Protein AF-A0A2P8AQI0-F1 (afdb_monomer)

Sequence (86 aa):
MRRGEQPP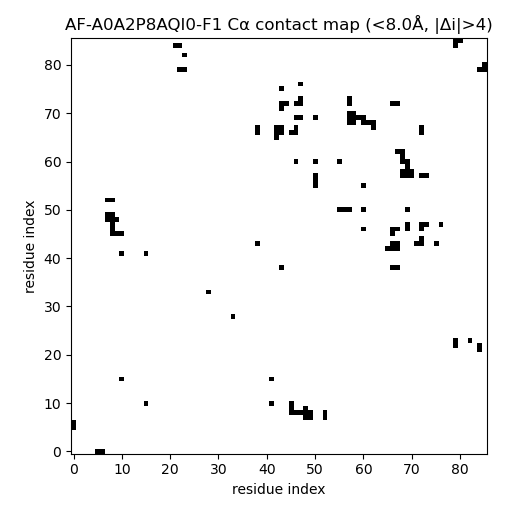WVVSDELWAEIESLLPPRAPRRHRFPGRKPLDDRKVLWGILFVLYTGIPWEYLPQELGFGSGMTCWRRLRGWNDAGVW

Nearest PDB structures (foldseek):
  1ais-assembly1_B  TM=4.813E-01  e=5.750E+00  Pyrococcus woesei

Mean predicted aligned error: 3.95 Å

Structure (mmCIF, N/CA/C/O backbone):
data_AF-A0A2P8AQI0-F1
#
_entry.id   AF-A0A2P8AQI0-F1
#
loop_
_atom_site.group_PDB
_atom_site.id
_atom_site.type_symbol
_atom_site.label_atom_id
_atom_site.label_alt_id
_atom_site.label_comp_id
_atom_site.label_asym_id
_atom_site.label_entity_id
_atom_site.label_seq_id
_atom_site.pdbx_PDB_ins_code
_atom_site.Cartn_x
_atom_site.Cartn_y
_atom_site.Cartn_z
_atom_site.occupancy
_atom_site.B_iso_or_equiv
_atom_site.auth_seq_id
_atom_site.auth_comp_id
_atom_site.auth_asym_id
_atom_site.auth_atom_id
_atom_site.pdbx_PDB_model_num
ATOM 1 N N . MET A 1 1 ? -13.293 10.104 12.385 1.00 64.50 1 MET A N 1
ATOM 2 C CA . MET A 1 1 ? -13.118 8.827 13.108 1.00 64.50 1 MET A CA 1
ATOM 3 C C . MET A 1 1 ? -13.511 9.042 14.546 1.00 64.50 1 MET A C 1
ATOM 5 O O . MET A 1 1 ? -13.098 10.045 15.126 1.00 64.50 1 MET A O 1
ATOM 9 N N . ARG A 1 2 ? -14.348 8.165 15.100 1.00 67.88 2 ARG A N 1
ATOM 10 C CA . ARG A 1 2 ? -14.649 8.204 16.531 1.00 67.88 2 ARG A CA 1
ATOM 11 C C . ARG A 1 2 ? -13.432 7.700 17.305 1.00 67.88 2 ARG A C 1
ATOM 13 O 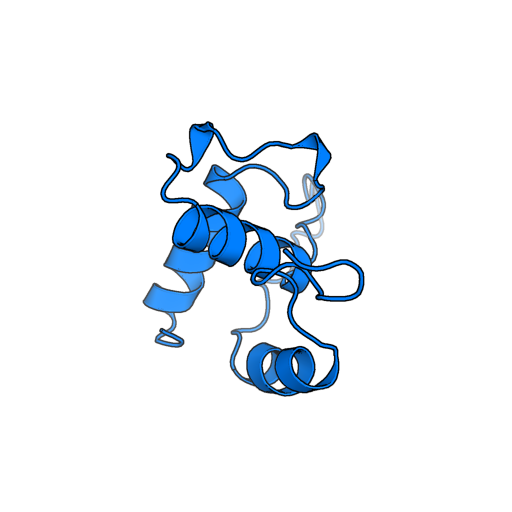O . ARG A 1 2 ? -12.602 6.959 16.786 1.00 67.88 2 ARG A O 1
ATOM 20 N N . ARG A 1 3 ? -13.302 8.130 18.556 1.00 46.09 3 ARG A N 1
ATOM 21 C CA . ARG A 1 3 ? -12.233 7.678 19.45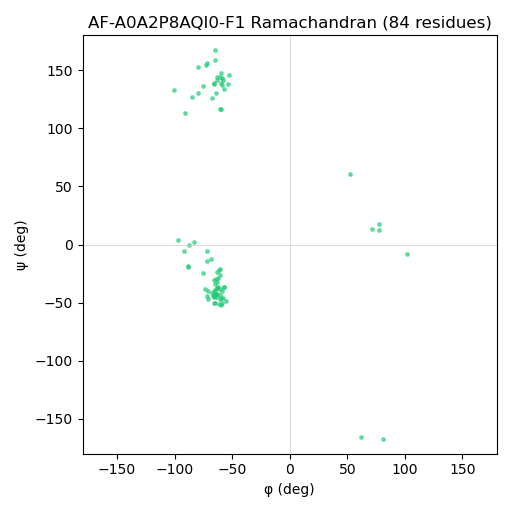4 1.00 46.09 3 ARG A CA 1
ATOM 22 C C . ARG A 1 3 ? -12.362 6.159 19.631 1.00 46.09 3 ARG A C 1
ATOM 24 O O . ARG A 1 3 ? -13.385 5.713 20.136 1.00 46.09 3 ARG A O 1
ATOM 31 N N . GLY A 1 4 ? -11.359 5.399 19.193 1.00 67.50 4 GLY A N 1
ATOM 32 C CA . GLY A 1 4 ? -11.359 3.931 19.235 1.00 67.50 4 GLY A CA 1
ATOM 33 C C . GLY A 1 4 ? -11.660 3.235 17.902 1.00 67.50 4 GLY A C 1
ATOM 34 O O . GLY A 1 4 ? -11.479 2.027 17.820 1.00 67.50 4 GLY A O 1
ATOM 35 N N . GLU A 1 5 ? -12.054 3.963 16.851 1.00 77.88 5 GLU A N 1
ATOM 36 C CA . GLU A 1 5 ? -12.146 3.394 15.501 1.00 77.88 5 GLU A CA 1
ATOM 37 C C . GLU A 1 5 ? -10.781 3.444 14.814 1.00 77.88 5 GLU A C 1
ATOM 39 O O . GLU A 1 5 ? -10.137 4.495 14.731 1.00 77.88 5 GLU A O 1
ATOM 44 N N . GLN A 1 6 ? -10.350 2.290 14.316 1.00 82.31 6 GLN A N 1
ATOM 45 C CA . GLN A 1 6 ? -9.157 2.168 13.497 1.00 82.31 6 GLN A CA 1
ATOM 46 C C . GLN A 1 6 ? -9.338 2.956 12.186 1.00 82.31 6 GLN A C 1
ATOM 48 O O . GLN A 1 6 ? -10.449 3.002 11.647 1.00 82.31 6 GLN A O 1
ATOM 53 N N . PRO A 1 7 ? -8.280 3.589 11.645 1.00 91.38 7 PRO A N 1
ATOM 54 C CA . PRO A 1 7 ? -8.385 4.240 10.350 1.00 91.38 7 PRO A CA 1
ATOM 55 C C . PRO A 1 7 ? -8.809 3.247 9.255 1.00 91.38 7 PRO A C 1
ATOM 57 O O . PRO A 1 7 ? -8.317 2.120 9.244 1.00 91.38 7 PRO A O 1
ATOM 60 N N . PRO A 1 8 ? -9.656 3.655 8.294 1.00 92.44 8 PRO A N 1
ATOM 61 C CA . PRO A 1 8 ? -10.285 2.765 7.319 1.00 92.44 8 PRO A CA 1
ATOM 62 C C . PRO A 1 8 ? -9.296 2.167 6.312 1.00 92.44 8 PRO A C 1
ATOM 64 O O . PRO A 1 8 ? -9.636 1.238 5.591 1.00 92.44 8 PRO A O 1
ATOM 67 N N . TRP A 1 9 ? -8.070 2.686 6.253 1.00 95.19 9 TRP A N 1
ATOM 68 C CA . TRP A 1 9 ? -6.990 2.158 5.422 1.00 95.19 9 TRP A CA 1
ATOM 69 C C . TRP A 1 9 ? -6.103 1.137 6.142 1.00 95.19 9 TRP A C 1
ATOM 71 O O . TRP A 1 9 ? -5.203 0.577 5.519 1.00 95.19 9 TRP A O 1
ATOM 81 N N . VAL A 1 10 ? -6.304 0.898 7.442 1.00 95.25 10 VAL A N 1
ATOM 82 C CA . VAL A 1 10 ? -5.530 -0.104 8.177 1.00 95.25 10 VAL A CA 1
ATOM 83 C C . VAL A 1 10 ? -6.256 -1.442 8.109 1.00 95.25 10 VAL A C 1
ATOM 85 O O . VAL A 1 10 ? -7.328 -1.626 8.670 1.00 95.25 10 VAL A O 1
ATOM 88 N N . VAL A 1 11 ? -5.636 -2.385 7.413 1.00 95.06 11 VAL A N 1
ATOM 89 C CA . VAL A 1 11 ? -6.094 -3.774 7.274 1.00 95.06 11 VAL A CA 1
ATOM 90 C C . VAL A 1 11 ? -5.722 -4.571 8.525 1.00 95.06 11 VAL A C 1
ATOM 92 O O . VAL A 1 11 ? -4.556 -4.517 8.930 1.00 95.06 11 VAL A O 1
ATOM 95 N N . SER A 1 12 ? -6.675 -5.306 9.113 1.00 95.25 12 SER A N 1
ATOM 96 C CA . SER A 1 12 ? -6.446 -6.200 10.264 1.00 95.25 12 SER A CA 1
ATOM 97 C C . SER A 1 12 ? -5.513 -7.366 9.910 1.00 95.25 12 SER A C 1
ATOM 99 O O . SER A 1 12 ? -5.187 -7.569 8.741 1.00 95.25 12 SER A O 1
ATOM 101 N N . ASP A 1 13 ? -5.019 -8.098 10.910 1.00 96.12 13 ASP A N 1
ATOM 102 C CA . ASP A 1 13 ? -4.112 -9.231 10.670 1.00 96.12 13 ASP A CA 1
ATOM 103 C C . ASP A 1 13 ? -4.820 -10.366 9.921 1.00 96.12 13 ASP A C 1
ATOM 105 O O . ASP A 1 13 ? -4.255 -10.947 8.998 1.00 96.12 13 ASP A O 1
ATOM 109 N N . GLU A 1 14 ? -6.078 -10.627 10.271 1.00 96.31 14 GLU A N 1
ATOM 110 C CA . GLU A 1 14 ? -6.910 -11.674 9.678 1.00 96.31 14 GLU A CA 1
ATOM 111 C C . GLU A 1 14 ? -7.199 -11.374 8.206 1.00 96.31 14 GLU A C 1
ATOM 113 O O . GLU A 1 14 ? -6.922 -12.198 7.337 1.00 96.31 14 GLU A O 1
ATOM 118 N N . LEU A 1 15 ? -7.668 -10.156 7.909 1.00 95.75 15 LEU A N 1
ATOM 119 C CA . LEU A 1 15 ? -7.926 -9.742 6.531 1.00 95.75 15 LEU A CA 1
ATOM 120 C C . LEU A 1 15 ? -6.628 -9.672 5.718 1.00 95.75 15 LEU A C 1
ATOM 122 O O . LEU A 1 15 ? -6.618 -9.972 4.525 1.00 95.75 15 LEU A O 1
ATOM 126 N N . TRP A 1 16 ? -5.515 -9.294 6.351 1.00 97.12 16 TRP A N 1
ATOM 127 C CA . TRP A 1 16 ? -4.222 -9.319 5.683 1.00 97.12 16 TRP A CA 1
ATOM 128 C C . TRP A 1 16 ? -3.810 -10.739 5.291 1.00 97.12 16 TRP A C 1
ATOM 130 O O . TRP A 1 16 ? -3.348 -10.917 4.170 1.00 97.12 16 TRP A O 1
ATOM 140 N N . ALA A 1 17 ? -4.007 -11.739 6.152 1.00 97.31 17 ALA A N 1
ATOM 141 C CA . ALA A 1 17 ? -3.665 -13.126 5.836 1.00 97.31 17 ALA A CA 1
ATOM 142 C C . ALA A 1 17 ? -4.437 -13.651 4.611 1.00 97.31 17 ALA A C 1
ATOM 144 O O . ALA A 1 17 ? -3.865 -14.342 3.766 1.00 97.31 17 ALA A O 1
ATOM 145 N N . GLU A 1 18 ? -5.712 -13.276 4.478 1.00 96.31 18 GLU A N 1
ATOM 146 C CA . GLU A 1 18 ? -6.515 -13.601 3.295 1.00 96.31 18 GLU A CA 1
ATOM 147 C C . GLU A 1 18 ? -5.973 -12.905 2.041 1.00 96.31 18 GLU A C 1
ATOM 149 O O . GLU A 1 18 ? -5.715 -13.562 1.032 1.00 96.31 18 GLU A O 1
ATOM 154 N N . ILE A 1 19 ? -5.730 -11.592 2.108 1.00 96.06 19 ILE A N 1
ATOM 155 C CA . ILE A 1 19 ? -5.235 -10.811 0.965 1.00 96.06 19 ILE A CA 1
ATOM 156 C C . ILE A 1 19 ? -3.839 -11.270 0.537 1.00 96.06 19 ILE A C 1
ATOM 158 O O . ILE A 1 19 ? -3.599 -11.447 -0.655 1.00 96.06 19 ILE A O 1
ATOM 162 N N . GLU A 1 20 ? -2.921 -11.473 1.483 1.00 96.12 20 GLU A N 1
ATOM 163 C CA . GLU A 1 20 ? -1.534 -11.862 1.217 1.00 96.12 20 GLU A CA 1
ATOM 164 C C . GLU A 1 20 ? -1.458 -13.159 0.412 1.00 96.12 20 GLU A C 1
ATOM 166 O O . GLU A 1 20 ? -0.631 -13.264 -0.493 1.00 96.12 20 GLU A O 1
ATOM 171 N N . SER A 1 21 ? -2.368 -14.104 0.671 1.00 95.56 21 SER A N 1
ATOM 172 C CA . SER A 1 21 ? -2.448 -15.370 -0.064 1.00 95.56 21 SER A CA 1
ATOM 173 C C . SER A 1 21 ? -2.780 -15.209 -1.555 1.00 95.56 21 SER A C 1
ATOM 175 O O . SER A 1 21 ? -2.428 -16.072 -2.359 1.00 95.56 21 SER A O 1
ATOM 177 N N . LEU A 1 22 ? -3.422 -14.098 -1.932 1.00 95.31 22 LEU A N 1
ATOM 178 C CA . LEU A 1 22 ? -3.785 -13.775 -3.313 1.00 95.31 22 LEU A CA 1
ATOM 179 C C . LEU A 1 22 ? -2.672 -13.019 -4.046 1.00 95.31 22 LEU A C 1
ATOM 181 O O . LEU A 1 22 ? -2.677 -12.946 -5.276 1.00 95.31 22 LEU A O 1
ATOM 185 N N . LEU A 1 23 ? -1.731 -12.418 -3.314 1.00 95.31 23 LEU A N 1
ATOM 186 C CA . LEU A 1 23 ? -0.704 -11.584 -3.920 1.00 95.31 23 LEU A CA 1
ATOM 187 C C . LEU A 1 23 ? 0.356 -12.445 -4.618 1.00 95.31 23 LEU A C 1
ATOM 189 O O . LEU A 1 23 ? 0.863 -13.409 -4.040 1.00 95.31 23 LEU A O 1
ATOM 193 N N . PRO A 1 24 ? 0.793 -12.067 -5.833 1.00 93.12 24 PRO A N 1
ATOM 194 C CA . PRO A 1 24 ? 1.880 -12.766 -6.489 1.00 93.12 24 PRO A CA 1
ATOM 195 C C . PRO A 1 24 ? 3.169 -12.622 -5.667 1.00 93.12 24 PRO A C 1
ATOM 197 O O . PRO A 1 24 ? 3.464 -11.524 -5.155 1.00 93.12 24 PRO A O 1
ATOM 200 N N . PRO A 1 25 ? 3.989 -13.688 -5.593 1.00 89.56 25 PRO A N 1
ATOM 201 C CA . PRO A 1 25 ? 5.257 -13.635 -4.892 1.00 89.56 25 PRO A CA 1
ATOM 202 C C . PRO A 1 25 ? 6.138 -12.546 -5.497 1.00 89.56 25 PRO A C 1
ATOM 204 O O . PRO A 1 25 ? 6.159 -12.305 -6.708 1.00 89.56 25 PRO A O 1
ATOM 207 N N . ARG A 1 26 ? 6.898 -11.862 -4.643 1.00 86.75 26 ARG A N 1
ATOM 208 C CA . ARG A 1 26 ? 7.833 -10.846 -5.123 1.00 86.75 26 ARG A CA 1
ATOM 209 C C . ARG A 1 26 ? 8.936 -11.484 -5.948 1.00 86.75 26 ARG A C 1
ATOM 211 O O . ARG A 1 26 ? 9.513 -12.496 -5.556 1.00 86.75 26 ARG A O 1
ATOM 218 N N . ALA A 1 27 ? 9.278 -10.819 -7.049 1.00 84.50 27 ALA A N 1
ATOM 219 C CA . ALA A 1 27 ? 10.428 -11.199 -7.849 1.00 84.50 27 ALA A CA 1
ATOM 220 C C . ALA A 1 27 ? 11.689 -11.275 -6.964 1.00 84.50 27 ALA A C 1
ATOM 222 O O . ALA A 1 27 ? 11.903 -10.396 -6.115 1.00 84.50 27 ALA A O 1
ATOM 223 N N . PRO A 1 28 ? 12.533 -12.303 -7.155 1.00 87.06 28 PRO A N 1
ATOM 224 C CA . PRO A 1 28 ? 13.731 -12.476 -6.353 1.00 87.06 28 PRO A CA 1
ATOM 225 C C . PRO A 1 28 ? 14.652 -11.263 -6.491 1.00 87.06 28 PRO A C 1
ATOM 227 O O . PRO A 1 28 ? 14.844 -10.697 -7.572 1.00 87.06 28 PRO A O 1
ATOM 230 N N . ARG A 1 29 ? 15.238 -10.844 -5.365 1.00 89.38 29 ARG A N 1
ATOM 231 C CA . ARG A 1 29 ? 16.192 -9.732 -5.346 1.00 89.38 29 ARG A CA 1
ATOM 232 C C . ARG A 1 29 ? 17.446 -10.128 -6.120 1.00 89.38 29 ARG A C 1
ATOM 234 O O . ARG A 1 29 ? 17.960 -11.232 -5.963 1.00 89.38 29 ARG A O 1
ATOM 241 N N . ARG A 1 30 ? 17.984 -9.190 -6.905 1.00 89.50 30 ARG A N 1
ATOM 242 C CA . ARG A 1 30 ? 19.297 -9.363 -7.543 1.00 89.50 30 ARG A CA 1
ATOM 243 C C . ARG A 1 30 ? 20.350 -9.623 -6.467 1.00 89.50 30 ARG A C 1
ATOM 245 O O . ARG A 1 30 ? 20.395 -8.893 -5.485 1.00 89.50 30 ARG A O 1
ATOM 252 N N . HIS A 1 31 ? 2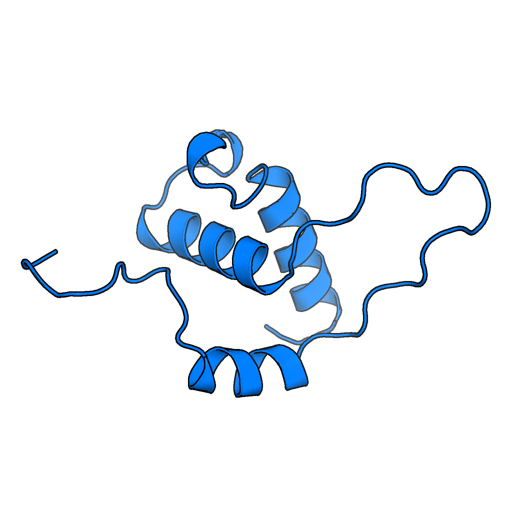1.209 -10.619 -6.664 1.00 90.50 31 HIS A N 1
ATOM 253 C CA . HIS A 1 31 ? 22.268 -10.933 -5.700 1.00 90.50 31 HIS A CA 1
ATOM 254 C C . HIS A 1 31 ? 23.309 -9.805 -5.598 1.00 90.50 31 HIS A C 1
ATOM 256 O O . HIS A 1 31 ? 23.700 -9.395 -4.508 1.00 90.50 31 HIS A O 1
ATOM 262 N N . ARG A 1 32 ? 23.726 -9.250 -6.743 1.00 93.00 32 ARG A N 1
ATOM 263 C CA . ARG A 1 32 ? 24.696 -8.151 -6.811 1.00 93.00 32 ARG A CA 1
ATOM 264 C C . ARG A 1 32 ? 23.976 -6.821 -7.039 1.00 93.00 32 ARG A C 1
ATOM 266 O O . ARG A 1 32 ? 23.127 -6.731 -7.923 1.00 93.00 32 ARG A O 1
ATOM 273 N N . PHE A 1 33 ? 24.340 -5.801 -6.259 1.00 89.56 33 PHE A N 1
ATOM 274 C CA . PHE A 1 33 ? 23.749 -4.452 -6.293 1.00 89.56 33 PHE A CA 1
ATOM 275 C C . PHE A 1 33 ? 22.209 -4.459 -6.180 1.00 89.56 33 PHE A C 1
ATOM 277 O O . PHE A 1 33 ? 21.508 -4.002 -7.084 1.00 89.56 33 PHE A O 1
ATOM 284 N N . PRO A 1 34 ? 21.649 -4.974 -5.070 1.00 86.88 34 PRO A N 1
ATOM 285 C CA . PRO A 1 34 ? 20.216 -5.255 -4.952 1.00 86.88 34 PRO A CA 1
ATOM 286 C C . PRO A 1 34 ? 19.322 -4.008 -4.831 1.00 86.88 34 PRO A C 1
ATOM 288 O O . PRO A 1 34 ? 18.100 -4.138 -4.764 1.00 86.88 34 PRO A O 1
ATOM 291 N N . GLY A 1 35 ? 19.910 -2.811 -4.736 1.00 88.94 35 GLY A N 1
ATOM 292 C CA . GLY A 1 35 ? 19.188 -1.571 -4.468 1.00 88.94 35 GLY A CA 1
ATOM 293 C C . GLY A 1 35 ? 18.465 -1.564 -3.114 1.00 88.94 35 GLY A C 1
ATOM 294 O O . GLY A 1 35 ? 18.698 -2.405 -2.232 1.00 88.94 35 GLY A O 1
ATOM 295 N N . ARG A 1 36 ? 17.562 -0.591 -2.947 1.00 87.12 36 ARG A N 1
ATOM 296 C CA . ARG A 1 36 ? 16.754 -0.427 -1.729 1.00 87.12 36 ARG A CA 1
ATOM 297 C C . ARG A 1 36 ? 15.886 -1.669 -1.485 1.00 87.12 36 ARG A C 1
ATOM 299 O O . ARG A 1 36 ? 15.405 -2.310 -2.420 1.00 87.12 36 ARG A O 1
ATOM 306 N N . LYS A 1 37 ? 15.691 -2.041 -0.217 1.00 89.19 37 LYS A N 1
ATOM 307 C CA . LYS A 1 37 ? 14.710 -3.075 0.146 1.00 89.19 37 LYS A CA 1
ATOM 308 C C . LYS A 1 37 ? 13.295 -2.587 -0.212 1.00 89.19 37 LYS A C 1
ATOM 310 O O . LYS A 1 37 ? 12.974 -1.454 0.150 1.00 89.19 37 LYS A O 1
ATOM 315 N N . PRO A 1 38 ? 12.477 -3.392 -0.922 1.00 89.75 38 PRO A N 1
ATOM 316 C CA . PRO A 1 38 ? 11.061 -3.107 -1.094 1.00 89.75 3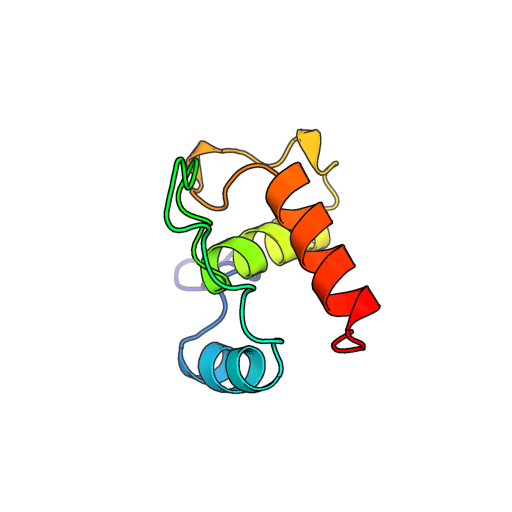8 PRO A CA 1
ATOM 317 C C . PRO A 1 38 ? 10.395 -2.876 0.257 1.00 89.75 38 PRO A C 1
ATOM 319 O O . PRO A 1 38 ? 10.780 -3.495 1.252 1.00 89.75 38 PRO A O 1
ATOM 322 N N . LEU A 1 39 ? 9.406 -1.988 0.279 1.00 92.69 39 LEU A N 1
ATOM 323 C CA . LEU A 1 39 ? 8.563 -1.811 1.453 1.00 92.69 39 LEU A CA 1
ATOM 324 C C . LEU A 1 39 ? 7.762 -3.089 1.714 1.00 92.69 39 LEU A C 1
ATOM 326 O O . LEU A 1 39 ? 7.578 -3.889 0.810 1.00 92.69 39 LEU A O 1
ATOM 330 N N . ASP A 1 40 ? 7.280 -3.304 2.924 1.00 94.38 40 ASP A N 1
ATOM 331 C CA . ASP A 1 40 ? 6.329 -4.374 3.215 1.00 94.38 40 ASP A CA 1
ATOM 332 C C . ASP A 1 40 ? 5.027 -4.233 2.387 1.00 94.38 40 ASP A C 1
ATOM 334 O O . ASP A 1 40 ? 4.545 -3.114 2.206 1.00 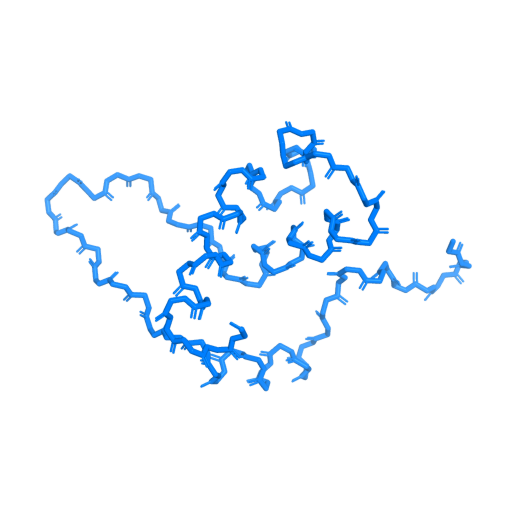94.38 40 ASP A O 1
ATOM 338 N N . ASP A 1 41 ? 4.489 -5.331 1.837 1.00 95.81 41 ASP A N 1
ATOM 339 C CA . ASP A 1 41 ? 3.300 -5.269 0.963 1.00 95.81 41 ASP A CA 1
ATOM 340 C C . ASP A 1 41 ? 2.046 -4.800 1.716 1.00 95.81 41 ASP A C 1
ATOM 342 O O . ASP A 1 41 ? 1.232 -4.080 1.136 1.00 95.81 41 ASP A O 1
ATOM 346 N N . ARG A 1 42 ? 1.926 -5.085 3.019 1.00 97.06 42 ARG A N 1
ATOM 347 C CA . ARG A 1 42 ? 0.807 -4.604 3.837 1.00 97.06 42 AR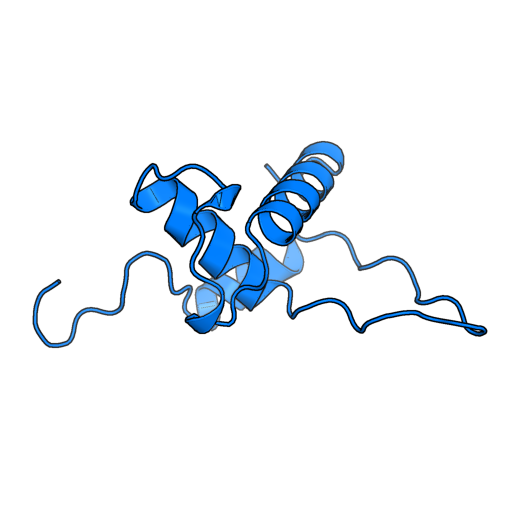G A CA 1
ATOM 348 C C . ARG A 1 42 ? 0.851 -3.099 4.017 1.00 97.06 42 ARG A C 1
ATOM 350 O O . ARG A 1 42 ? -0.166 -2.425 3.885 1.00 97.06 42 ARG A O 1
ATOM 357 N N . LYS A 1 43 ? 2.044 -2.546 4.252 1.00 96.94 43 LYS A N 1
ATOM 358 C CA . LYS A 1 43 ? 2.233 -1.086 4.315 1.00 96.94 43 LYS A CA 1
ATOM 359 C C . LYS A 1 43 ? 1.918 -0.414 2.984 1.00 96.94 43 LYS A C 1
ATOM 361 O O . LYS A 1 43 ? 1.357 0.678 2.977 1.00 96.94 43 LYS A O 1
ATOM 366 N N . VAL A 1 44 ? 2.267 -1.061 1.871 1.00 97.19 44 VAL A N 1
ATOM 367 C CA . VAL A 1 44 ? 1.894 -0.577 0.538 1.00 97.19 44 VAL A CA 1
ATOM 368 C C . VAL A 1 44 ? 0.376 -0.599 0.361 1.00 97.19 44 VAL A C 1
ATOM 370 O O . VAL A 1 44 ? -0.185 0.386 -0.114 1.00 97.19 44 VAL A O 1
ATOM 373 N N . LEU A 1 45 ? -0.300 -1.666 0.796 1.00 97.38 45 LEU A N 1
ATOM 374 C CA . LEU A 1 45 ? -1.758 -1.748 0.756 1.00 97.38 45 LEU A CA 1
ATOM 375 C C . LEU A 1 45 ? -2.418 -0.648 1.595 1.00 97.38 45 LEU A C 1
ATOM 377 O O . LEU A 1 45 ? -3.337 0.005 1.111 1.00 97.38 45 LEU A O 1
ATOM 381 N N . TRP A 1 46 ? -1.916 -0.367 2.801 1.00 98.06 46 TRP A N 1
ATOM 382 C CA . TRP A 1 46 ? -2.408 0.757 3.607 1.00 98.06 46 TRP A CA 1
ATOM 383 C C . TRP A 1 46 ? -2.252 2.097 2.879 1.00 98.06 46 TRP A C 1
ATOM 385 O O . TRP A 1 46 ? -3.169 2.913 2.900 1.00 98.06 46 TRP A O 1
ATOM 395 N N . GLY A 1 47 ? -1.136 2.310 2.174 1.00 98.00 47 GLY A N 1
ATOM 396 C CA . GLY A 1 47 ? -0.936 3.495 1.336 1.00 98.00 47 GLY A CA 1
ATOM 397 C C . GLY A 1 47 ? -1.913 3.592 0.165 1.00 98.00 47 GLY A C 1
ATOM 398 O O . GLY A 1 47 ? -2.460 4.664 -0.084 1.00 98.00 47 GLY A O 1
ATOM 399 N N . ILE A 1 48 ? -2.178 2.477 -0.523 1.00 98.00 48 ILE A N 1
ATOM 400 C CA . ILE A 1 48 ? -3.181 2.403 -1.596 1.00 98.00 48 ILE A CA 1
ATOM 401 C C . ILE A 1 48 ? -4.563 2.769 -1.050 1.00 98.00 48 ILE A C 1
ATOM 403 O O . ILE A 1 48 ? -5.215 3.664 -1.582 1.00 98.00 48 ILE A O 1
ATOM 407 N N . LEU A 1 49 ? -4.988 2.127 0.039 1.00 97.75 49 LEU A N 1
ATOM 408 C CA . LEU A 1 49 ? -6.292 2.376 0.651 1.00 97.75 49 LEU A CA 1
ATOM 409 C C . LEU A 1 49 ? -6.415 3.810 1.164 1.00 97.75 49 LEU A C 1
ATOM 411 O O . LEU A 1 49 ? -7.471 4.414 1.014 1.00 97.75 49 LEU A O 1
ATOM 415 N N . PHE A 1 50 ? -5.343 4.384 1.715 1.00 98.06 50 PHE A N 1
ATOM 416 C CA . PHE A 1 50 ? -5.320 5.785 2.125 1.00 98.06 50 PHE A CA 1
ATOM 417 C C . PHE A 1 50 ? -5.607 6.716 0.942 1.00 98.06 50 PHE A C 1
ATOM 419 O O . PHE A 1 50 ? -6.484 7.574 1.040 1.00 98.06 50 PHE A O 1
ATOM 426 N N . VAL A 1 51 ? -4.901 6.537 -0.181 1.00 98.31 51 VAL A N 1
ATOM 427 C CA . VAL A 1 51 ? -5.094 7.346 -1.397 1.00 98.31 51 VAL A CA 1
ATOM 428 C C . VAL A 1 51 ? -6.516 7.194 -1.932 1.00 98.31 51 VAL A C 1
ATOM 430 O O . VAL A 1 51 ? -7.175 8.196 -2.189 1.00 98.31 51 VAL A O 1
ATOM 433 N N . LEU A 1 52 ? -7.022 5.962 -2.036 1.00 97.12 52 LEU A N 1
ATOM 434 C CA . LEU A 1 52 ? -8.376 5.698 -2.533 1.00 97.12 52 LEU A CA 1
ATOM 435 C C . LEU A 1 52 ? -9.465 6.260 -1.608 1.00 97.12 52 LEU A C 1
ATOM 437 O O . LEU A 1 52 ? -10.455 6.800 -2.090 1.00 97.12 52 LEU A O 1
ATOM 441 N N . TYR A 1 53 ? -9.276 6.168 -0.290 1.00 97.38 53 TYR A N 1
ATOM 442 C CA . TYR A 1 53 ? -10.230 6.672 0.697 1.00 97.38 53 TYR A CA 1
ATOM 443 C C . TYR A 1 53 ? -10.264 8.205 0.744 1.00 97.38 53 TYR A C 1
ATOM 445 O O . TYR A 1 53 ? -11.325 8.805 0.897 1.00 97.38 53 TYR A O 1
ATOM 453 N N . THR A 1 54 ? -9.100 8.851 0.643 1.00 97.06 54 THR A N 1
ATOM 454 C CA . THR A 1 54 ? -8.978 10.317 0.736 1.00 97.06 54 THR A CA 1
ATOM 455 C C . THR A 1 54 ? -9.150 11.027 -0.607 1.00 97.06 54 THR A C 1
ATOM 457 O O . THR A 1 54 ? -9.423 12.225 -0.622 1.00 97.06 54 THR A O 1
ATOM 460 N N . GLY A 1 55 ? -8.994 10.313 -1.725 1.00 97.44 55 GLY A N 1
ATOM 461 C CA . GLY A 1 55 ? -9.095 10.852 -3.082 1.00 97.44 55 GLY A CA 1
ATOM 462 C C . GLY A 1 55 ? -7.929 11.757 -3.492 1.00 97.44 55 GLY A C 1
ATOM 463 O O . GLY A 1 55 ? -8.037 12.477 -4.484 1.00 97.44 55 GLY A O 1
ATOM 464 N N . ILE A 1 56 ? -6.827 11.765 -2.736 1.00 97.88 56 ILE A N 1
ATOM 465 C CA . ILE A 1 56 ? -5.668 12.605 -3.057 1.00 97.88 56 ILE A CA 1
ATOM 466 C C . ILE A 1 56 ? -4.907 12.074 -4.283 1.00 97.88 56 ILE A C 1
ATOM 468 O O . ILE A 1 56 ? -4.928 10.873 -4.554 1.00 97.88 56 ILE A O 1
ATOM 472 N N . PRO A 1 57 ? -4.161 12.926 -5.003 1.00 98.19 57 PRO A N 1
ATOM 473 C CA . PRO A 1 57 ? -3.172 12.458 -5.969 1.00 98.19 57 PRO A CA 1
ATOM 474 C C . PRO A 1 57 ? -2.097 11.586 -5.304 1.00 98.19 57 PRO A C 1
ATOM 476 O O . PRO A 1 57 ? -1.706 11.828 -4.159 1.00 98.19 57 PRO A O 1
ATOM 479 N N . TRP A 1 58 ? -1.558 10.603 -6.031 1.00 98.12 58 TRP A N 1
ATOM 480 C CA . TRP A 1 58 ? -0.511 9.704 -5.525 1.00 98.12 58 TRP A CA 1
ATOM 481 C C . TRP A 1 58 ? 0.734 10.466 -5.045 1.00 98.12 58 TRP A C 1
ATOM 483 O O . TRP A 1 58 ? 1.351 10.106 -4.044 1.00 98.12 58 TRP A O 1
ATOM 493 N N . GLU A 1 59 ? 1.103 11.543 -5.728 1.00 97.75 59 GLU A N 1
ATOM 494 C CA . GLU A 1 59 ? 2.240 12.405 -5.404 1.00 97.75 59 GLU A CA 1
ATOM 495 C C . GLU A 1 59 ? 2.105 13.073 -4.033 1.00 97.75 59 GLU A C 1
ATOM 497 O O . GLU A 1 59 ? 3.111 13.469 -3.447 1.00 97.75 59 GLU A O 1
ATOM 502 N N . TYR A 1 60 ? 0.877 13.185 -3.519 1.00 97.94 60 TYR A N 1
ATOM 503 C CA . TYR A 1 60 ? 0.569 13.835 -2.248 1.00 97.94 60 TYR A CA 1
ATOM 504 C C . TYR A 1 60 ? 0.440 12.850 -1.085 1.00 97.94 60 TYR A C 1
ATOM 506 O O . TYR A 1 60 ? 0.142 13.280 0.027 1.00 97.94 60 TYR A O 1
ATOM 514 N N . LEU A 1 61 ? 0.684 11.549 -1.300 1.00 98.06 61 LEU A N 1
ATOM 515 C CA . LEU A 1 61 ? 0.732 10.583 -0.204 1.00 98.06 61 LEU A CA 1
ATOM 516 C C . LEU A 1 61 ? 1.835 10.981 0.801 1.00 98.06 61 LEU A C 1
ATOM 518 O O . LEU A 1 61 ? 3.015 10.956 0.425 1.00 98.06 61 LEU A O 1
ATOM 522 N N . PRO A 1 62 ? 1.493 11.306 2.066 1.00 96.75 62 PRO A N 1
ATOM 523 C CA . PRO A 1 62 ? 2.482 11.752 3.041 1.00 96.75 62 PRO A CA 1
ATOM 524 C C . PRO A 1 62 ? 3.445 10.619 3.414 1.00 96.75 62 PRO A C 1
ATOM 526 O O . PRO A 1 62 ? 3.032 9.523 3.804 1.00 96.75 62 PRO A O 1
ATOM 529 N N . GLN A 1 63 ? 4.748 10.868 3.289 1.00 94.12 63 GLN A N 1
ATOM 530 C CA . GLN A 1 63 ? 5.775 9.837 3.488 1.00 94.12 63 GLN A CA 1
ATOM 531 C C . GLN A 1 63 ? 5.999 9.509 4.970 1.00 94.12 63 GLN A C 1
ATOM 5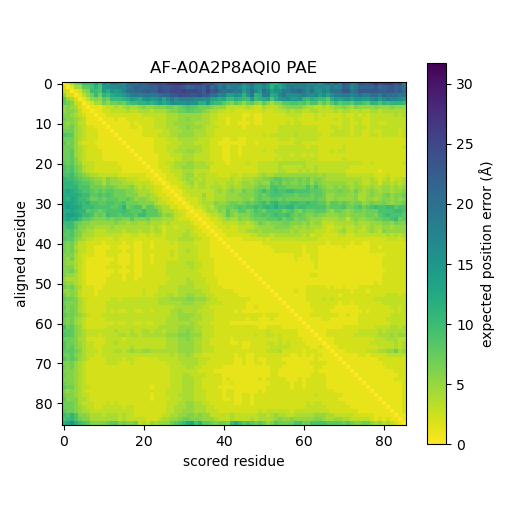33 O O . GLN A 1 63 ? 6.416 8.396 5.298 1.00 94.12 63 GLN A O 1
ATOM 538 N N . GLU A 1 64 ? 5.687 10.446 5.862 1.00 95.38 64 GLU A N 1
ATOM 539 C CA . GLU A 1 64 ? 5.747 10.313 7.318 1.00 95.38 64 GLU A CA 1
ATOM 540 C C . GLU A 1 64 ? 4.827 9.211 7.866 1.00 95.38 64 GLU A C 1
ATOM 542 O O . GLU A 1 64 ? 5.093 8.674 8.938 1.00 95.38 64 GLU A O 1
ATOM 547 N N . LEU A 1 65 ? 3.803 8.801 7.107 1.00 94.62 65 LEU A N 1
ATOM 548 C CA . LEU A 1 65 ? 2.937 7.667 7.453 1.00 94.62 65 LEU A CA 1
ATOM 549 C C . LEU A 1 65 ? 3.645 6.309 7.302 1.00 94.62 65 LEU A C 1
ATOM 551 O O . LEU A 1 65 ? 3.160 5.288 7.785 1.00 94.62 65 LEU A O 1
ATOM 555 N N . GLY A 1 66 ? 4.800 6.269 6.629 1.00 95.06 66 GLY A N 1
ATOM 556 C CA . GLY A 1 66 ? 5.601 5.053 6.477 1.00 95.06 66 GLY A CA 1
ATOM 557 C C . GLY A 1 66 ? 5.079 4.062 5.430 1.00 95.06 66 GLY A C 1
ATOM 558 O O . GLY A 1 66 ? 5.578 2.936 5.368 1.00 95.06 66 GLY A O 1
ATOM 559 N N . PHE A 1 67 ? 4.125 4.469 4.585 1.00 95.62 67 PHE A N 1
ATOM 560 C CA . PHE A 1 67 ? 3.568 3.664 3.482 1.00 95.62 67 PHE A CA 1
ATOM 561 C C . PHE A 1 67 ? 4.426 3.708 2.204 1.00 95.62 67 PHE A C 1
ATOM 563 O O . PHE A 1 67 ? 4.093 3.100 1.188 1.00 95.62 67 PHE A O 1
ATOM 570 N N . GLY A 1 68 ? 5.566 4.404 2.253 1.00 93.50 68 GLY A N 1
ATOM 571 C CA . GLY A 1 68 ? 6.393 4.690 1.083 1.00 93.50 68 GLY A CA 1
ATOM 572 C C . GLY A 1 68 ? 5.856 5.877 0.285 1.00 93.50 68 GLY A C 1
ATOM 573 O O . GLY A 1 68 ? 5.011 6.629 0.757 1.00 93.50 68 GLY A O 1
ATOM 574 N N . SER A 1 69 ? 6.374 6.070 -0.928 1.00 96.31 69 SER A N 1
ATOM 575 C CA . SER A 1 69 ? 5.839 7.094 -1.831 1.00 96.31 69 SER A CA 1
ATOM 576 C C . SER A 1 69 ? 4.566 6.602 -2.513 1.00 96.31 69 SER A C 1
ATOM 578 O O . SER A 1 69 ? 4.435 5.403 -2.786 1.00 96.31 69 SER A O 1
ATOM 580 N N . GLY A 1 70 ? 3.666 7.510 -2.896 1.00 97.56 70 GLY A N 1
ATOM 581 C CA . GLY A 1 70 ? 2.484 7.101 -3.657 1.00 97.56 70 GLY A CA 1
ATOM 582 C C . GLY A 1 70 ? 2.834 6.479 -5.008 1.00 97.56 70 GLY A C 1
ATOM 583 O O . GLY A 1 70 ? 2.176 5.534 -5.418 1.00 97.56 70 GLY A O 1
ATOM 584 N N . MET A 1 71 ? 3.953 6.858 -5.636 1.00 97.25 71 MET A N 1
ATOM 585 C CA . MET A 1 71 ? 4.459 6.151 -6.823 1.00 97.25 71 MET A CA 1
ATOM 586 C C . MET A 1 71 ? 4.855 4.695 -6.546 1.00 97.25 71 MET A C 1
ATOM 588 O O . MET A 1 71 ? 4.719 3.852 -7.431 1.00 97.25 71 MET A O 1
ATOM 592 N N . THR A 1 72 ? 5.348 4.378 -5.343 1.00 95.81 72 THR A N 1
ATOM 593 C CA . THR A 1 72 ? 5.601 2.984 -4.937 1.00 95.81 72 THR A CA 1
ATOM 594 C C . THR A 1 72 ? 4.280 2.228 -4.824 1.00 95.81 72 THR A C 1
ATOM 596 O O . THR A 1 72 ? 4.171 1.124 -5.355 1.00 95.81 72 THR A O 1
ATOM 599 N N . CYS A 1 73 ? 3.273 2.851 -4.206 1.00 97.38 73 CYS A N 1
ATOM 600 C CA . CYS A 1 73 ? 1.930 2.292 -4.071 1.00 97.38 73 CYS A CA 1
ATOM 601 C C . CYS A 1 73 ? 1.270 2.048 -5.431 1.00 97.38 73 CYS A C 1
ATOM 603 O O . CYS A 1 73 ? 0.868 0.926 -5.721 1.00 97.38 73 CYS A O 1
ATOM 605 N N . TRP A 1 74 ? 1.260 3.054 -6.307 1.00 97.56 74 TRP A N 1
ATOM 606 C CA . TRP A 1 74 ? 0.687 2.962 -7.648 1.00 97.56 74 TRP A CA 1
ATOM 607 C C . TRP A 1 74 ? 1.350 1.871 -8.495 1.00 97.56 74 TRP A C 1
ATOM 609 O O . TRP A 1 74 ? 0.659 1.053 -9.097 1.00 97.56 74 TRP A O 1
ATOM 619 N N . ARG A 1 75 ? 2.691 1.795 -8.513 1.00 96.06 75 ARG A N 1
ATOM 620 C CA . ARG A 1 75 ? 3.397 0.732 -9.253 1.00 96.06 75 ARG A CA 1
ATOM 621 C C . ARG A 1 75 ? 3.061 -0.654 -8.717 1.00 96.06 75 ARG A C 1
ATOM 623 O O . ARG A 1 75 ? 2.989 -1.595 -9.502 1.00 96.06 75 ARG A O 1
ATOM 630 N N . ARG A 1 76 ? 2.889 -0.794 -7.398 1.00 95.50 76 ARG A N 1
ATOM 631 C CA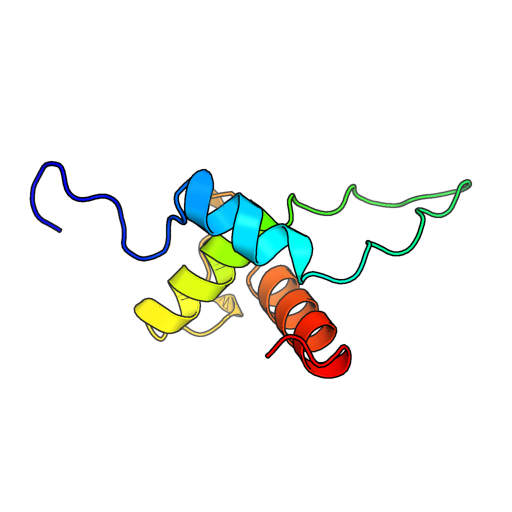 . ARG A 1 76 ? 2.547 -2.083 -6.798 1.00 95.50 76 ARG A CA 1
ATOM 632 C C . ARG A 1 76 ? 1.106 -2.475 -7.104 1.00 95.50 76 ARG A C 1
ATOM 634 O O . ARG A 1 76 ? 0.910 -3.602 -7.538 1.00 95.50 76 ARG A O 1
ATOM 641 N N . LEU A 1 77 ? 0.160 -1.541 -6.980 1.00 96.44 77 LEU A N 1
ATOM 642 C CA . LEU A 1 77 ? -1.236 -1.736 -7.377 1.00 96.44 77 LEU A CA 1
ATOM 643 C C . LEU A 1 77 ? -1.333 -2.159 -8.844 1.00 96.44 77 LEU A C 1
ATOM 645 O O . LEU A 1 77 ? -1.964 -3.162 -9.149 1.00 96.44 77 LEU A O 1
ATOM 649 N N . ARG A 1 78 ? -0.636 -1.449 -9.738 1.00 96.25 78 ARG A N 1
ATOM 650 C CA . ARG A 1 78 ? -0.571 -1.810 -11.157 1.00 96.25 78 ARG A CA 1
ATOM 651 C C . ARG A 1 78 ? -0.018 -3.220 -11.361 1.00 96.25 78 ARG A C 1
ATOM 653 O O . ARG A 1 78 ? -0.612 -3.994 -12.089 1.00 96.25 78 ARG A O 1
ATOM 660 N N . GLY A 1 79 ? 1.076 -3.573 -10.686 1.00 95.69 79 GLY A N 1
ATOM 661 C CA . GLY A 1 79 ? 1.648 -4.917 -10.790 1.00 95.69 79 GLY A CA 1
ATOM 662 C C . GLY A 1 79 ? 0.735 -6.026 -10.254 1.00 95.69 79 GLY A C 1
ATOM 663 O O . GLY A 1 79 ? 0.815 -7.151 -10.734 1.00 95.69 79 GLY A O 1
ATOM 664 N N . TRP A 1 80 ? -0.119 -5.737 -9.270 1.00 95.94 80 TRP A N 1
ATOM 665 C CA . TRP A 1 80 ? -1.150 -6.673 -8.810 1.00 95.94 80 TRP A CA 1
ATOM 666 C C . TRP A 1 80 ? -2.308 -6.790 -9.804 1.00 95.94 80 TRP A C 1
ATOM 668 O O . TRP A 1 80 ? -2.779 -7.899 -10.041 1.00 95.94 80 TRP A O 1
ATOM 678 N N . ASN A 1 81 ? -2.705 -5.682 -10.435 1.00 95.88 81 ASN A N 1
ATOM 679 C CA . ASN A 1 81 ? -3.723 -5.677 -11.485 1.00 95.88 81 ASN A CA 1
ATOM 680 C C . ASN A 1 81 ? -3.262 -6.433 -12.739 1.00 95.88 81 ASN A C 1
ATOM 682 O O . ASN A 1 81 ? -3.963 -7.316 -13.222 1.00 95.88 81 ASN A O 1
ATOM 686 N N . ASP A 1 82 ? -2.025 -6.201 -13.182 1.00 95.81 82 ASP A N 1
ATOM 687 C CA . ASP A 1 82 ? -1.409 -6.935 -14.295 1.00 95.81 82 ASP A CA 1
ATOM 688 C C . ASP A 1 82 ? -1.306 -8.452 -14.005 1.00 95.81 82 ASP A C 1
ATOM 690 O O . ASP A 1 82 ? -1.281 -9.265 -14.927 1.00 95.81 82 ASP A O 1
ATOM 694 N N . ALA A 1 83 ? -1.252 -8.846 -12.726 1.00 94.81 83 ALA A N 1
ATOM 695 C CA . ALA A 1 83 ? -1.250 -10.241 -12.283 1.00 94.81 83 ALA A CA 1
ATOM 696 C C . ALA A 1 83 ? -2.661 -10.833 -12.080 1.00 94.81 83 ALA A C 1
ATOM 698 O O . ALA A 1 83 ? -2.774 -11.999 -11.705 1.00 94.81 83 ALA A O 1
ATOM 699 N N . GLY A 1 84 ? -3.722 -10.054 -12.316 1.00 94.94 84 GLY A N 1
ATOM 700 C CA . GLY A 1 84 ? -5.115 -10.491 -12.207 1.00 94.94 84 GLY A CA 1
ATOM 701 C C . GLY A 1 84 ? -5.653 -10.584 -10.778 1.00 94.94 84 GLY A C 1
ATOM 702 O O . GLY A 1 84 ? -6.657 -11.258 -10.564 1.00 94.94 84 GLY A O 1
ATOM 703 N N . VAL A 1 85 ? -5.000 -9.946 -9.800 1.00 93.75 85 VAL A N 1
ATOM 704 C CA . VAL A 1 85 ? -5.489 -9.929 -8.411 1.00 93.75 85 VAL A CA 1
ATOM 705 C C . VAL A 1 85 ? -6.747 -9.064 -8.289 1.00 93.75 85 VAL A C 1
ATOM 707 O O . VAL A 1 85 ? -7.724 -9.503 -7.685 1.00 93.75 85 VAL A O 1
ATOM 710 N N . TRP A 1 86 ? -6.718 -7.858 -8.868 1.00 89.81 86 TRP A N 1
ATOM 711 C CA . TRP A 1 86 ? -7.794 -6.854 -8.874 1.00 89.81 86 TRP A CA 1
ATOM 712 C C . TRP A 1 86 ? -7.861 -6.139 -10.210 1.00 89.81 86 TRP A C 1
ATOM 714 O O . TRP A 1 86 ? -6.805 -6.097 -10.869 1.00 89.81 86 TRP A O 1
#

pLDDT: mean 92.87, std 8.18, range [46.09, 98.31]

Secondary structure (DSSP, 8-state):
--TTPPPTT---HHHHHHHHHHSPPPPPPPSSS--SPPPPHHHHHHHHHHHHHHT--GGG--GGGSS--HHHHHHHHHHHHHTT--

Solvent-accessible surface area (backbone atoms only — not comparable to full-atom values): 5322 Å² total; per-residue (Å²): 128,61,95,89,56,76,61,92,32,65,76,52,73,69,60,40,56,60,52,56,72,64,52,78,80,76,77,81,75,53,89,72,85,54,73,76,80,79,76,59,69,67,41,26,48,29,38,42,40,42,36,67,73,69,68,54,60,48,88,70,45,63,54,89,78,64,28,48,48,26,66,56,23,51,54,49,52,48,54,38,35,78,69,67,67,95

Radius of gyration: 13.95 Å; Cα contacts (8 Å, |Δi|>4): 70; chains: 1; bounding box: 39×29×34 Å

Foldseek 3Di:
DPVPDDPPLQDDPVRCVVLVVLADDDDDADPPPRPDDQQDVNLLSSQLSVCVVVVDDQQPRDCVSVSHGSVSSVVRVVVRVVVVSD